Protein AF-A0A4S1GXU5-F1 (afdb_monomer_lite)

Radius of gyration: 18.65 Å; chains: 1; bounding box: 62×35×46 Å

Sequence (178 aa):
NPLGERDAVLYREVHGRDLQRGFAAEALLRDELPSTLDGRQLESRLIDLYRQVRNDFAEGGANTLFLAVGFLRWKKKAEDERSYRAPLLLVPVKIERRSATSHFTLRFHEDEPRFNATLLQFLERDFELKLPQFSGELPEDESGVDVPRLLGLMRQAVRDVPGMEVVDETALSTFSFA

pLDDT: mean 89.2, std 12.67, range [41.31, 98.0]

Secondary structure (DSSP, 8-state):
-THHHHHHHHHHHHHHHHHHHHHHHHHHTTT----SS-HHHHHHHHHHHHHHHHHHHHHHSS--EEEEEEEEEE-SSTT-S--EEEEEEEEEEEEE-SSTTSPPEEEE-SSPPEE-HHHHHHHHHHH----GGGSSPPPEETTEE-HHHHHHHHHHHHTTSTT-EEEEEEEEEE----

Structure (mmCIF, N/CA/C/O backbone):
data_AF-A0A4S1GXU5-F1
#
_entry.id   AF-A0A4S1GXU5-F1
#
loop_
_atom_site.group_PDB
_atom_site.id
_atom_site.type_symbol
_atom_site.label_atom_id
_atom_site.label_alt_id
_atom_site.label_comp_id
_atom_site.label_asym_id
_atom_site.label_entity_id
_atom_site.label_seq_id
_atom_site.pdbx_PDB_ins_code
_atom_site.Cartn_x
_atom_site.Cartn_y
_atom_site.Cartn_z
_atom_site.occupancy
_atom_site.B_iso_or_equiv
_atom_site.auth_seq_id
_atom_site.auth_comp_id
_atom_site.auth_asym_id
_atom_site.auth_atom_id
_atom_site.pdbx_PDB_model_num
ATOM 1 N N . ASN A 1 1 ? -41.490 6.608 -6.617 1.00 41.31 1 ASN A N 1
ATOM 2 C CA . ASN A 1 1 ? -41.011 5.228 -6.406 1.00 41.31 1 ASN A CA 1
ATOM 3 C C . ASN A 1 1 ? -39.478 5.240 -6.429 1.00 41.31 1 ASN A C 1
ATOM 5 O O . ASN A 1 1 ? -38.906 5.054 -7.492 1.00 41.31 1 ASN A O 1
ATOM 9 N N . PRO A 1 2 ? -38.809 5.560 -5.306 1.00 47.66 2 PRO A N 1
ATOM 10 C CA . PRO A 1 2 ? -37.354 5.778 -5.246 1.00 47.66 2 PRO A CA 1
ATOM 11 C C . PRO A 1 2 ? -36.511 4.483 -5.246 1.00 47.66 2 PRO A C 1
ATOM 13 O O . PRO A 1 2 ? -35.302 4.536 -5.040 1.00 47.66 2 PRO A O 1
ATOM 16 N N . LEU A 1 3 ? -37.132 3.316 -5.451 1.00 49.12 3 LEU A N 1
ATOM 17 C CA . LEU A 1 3 ? -36.464 2.011 -5.388 1.00 49.12 3 LEU A CA 1
ATOM 18 C C . LEU A 1 3 ? -35.809 1.602 -6.723 1.00 49.12 3 LEU A C 1
ATOM 20 O O . LEU A 1 3 ? -34.773 0.954 -6.703 1.00 49.12 3 LEU A O 1
ATOM 24 N N . GLY A 1 4 ? -36.328 2.052 -7.873 1.00 51.66 4 GLY A N 1
ATOM 25 C CA . GLY A 1 4 ? -35.818 1.637 -9.194 1.00 51.66 4 GLY A CA 1
ATOM 26 C C . GLY A 1 4 ? -34.488 2.271 -9.631 1.00 51.66 4 GLY A C 1
ATOM 27 O O . GLY A 1 4 ? -33.768 1.689 -10.437 1.00 51.66 4 GLY A O 1
ATOM 28 N N . GLU A 1 5 ? -34.127 3.444 -9.102 1.00 45.62 5 GLU A N 1
ATOM 29 C CA . GLU A 1 5 ? -32.852 4.103 -9.438 1.00 45.62 5 GLU A CA 1
ATOM 30 C C . GLU A 1 5 ? -31.668 3.515 -8.659 1.00 45.62 5 GLU A C 1
ATOM 32 O O . GLU A 1 5 ? -30.562 3.432 -9.195 1.00 45.62 5 GLU A O 1
ATOM 37 N N . ARG A 1 6 ? -31.900 3.047 -7.422 1.00 46.94 6 ARG A N 1
ATOM 38 C CA . ARG A 1 6 ? -30.867 2.392 -6.601 1.00 46.94 6 ARG A CA 1
ATOM 39 C C . ARG A 1 6 ? -30.405 1.076 -7.221 1.00 46.94 6 ARG A C 1
ATOM 41 O O . ARG A 1 6 ? -29.202 0.834 -7.264 1.00 46.94 6 ARG A O 1
ATOM 48 N N . ASP A 1 7 ? -31.326 0.295 -7.778 1.00 53.81 7 ASP A N 1
ATOM 49 C CA . ASP A 1 7 ? -31.004 -0.982 -8.420 1.00 53.81 7 ASP A CA 1
ATOM 50 C C . ASP A 1 7 ? -30.179 -0.792 -9.700 1.00 53.81 7 ASP A C 1
ATOM 52 O O . ASP A 1 7 ? -29.205 -1.505 -9.912 1.00 53.81 7 ASP A O 1
ATOM 56 N N . ALA A 1 8 ? -30.479 0.216 -10.527 1.00 54.03 8 ALA A N 1
ATOM 57 C CA . ALA A 1 8 ? -29.737 0.469 -11.767 1.00 54.03 8 ALA A CA 1
ATOM 58 C C . ALA A 1 8 ? -28.317 1.028 -11.542 1.00 54.03 8 ALA A C 1
ATOM 60 O O . ALA A 1 8 ? -27.434 0.824 -12.381 1.00 54.03 8 ALA A O 1
ATOM 61 N N . VAL A 1 9 ? -28.090 1.757 -10.443 1.00 56.66 9 VAL A N 1
ATOM 62 C CA . VAL A 1 9 ? -26.756 2.234 -10.033 1.00 56.66 9 VAL A CA 1
ATOM 63 C C . VAL A 1 9 ? -25.952 1.087 -9.430 1.00 56.66 9 VAL A C 1
ATOM 65 O O . VAL A 1 9 ? -24.824 0.859 -9.861 1.00 56.66 9 VAL A O 1
ATOM 68 N N . LEU A 1 10 ? -26.558 0.311 -8.526 1.00 55.25 10 LEU A N 1
ATOM 69 C CA . LEU A 1 10 ? -25.931 -0.862 -7.920 1.00 55.25 10 LEU A CA 1
ATOM 70 C C . LEU A 1 10 ? -25.553 -1.906 -8.983 1.00 55.25 10 LEU A C 1
ATOM 72 O O . LEU A 1 10 ? -24.442 -2.424 -8.971 1.00 55.25 10 LEU A O 1
ATOM 76 N N . TYR A 1 11 ? -26.429 -2.151 -9.962 1.00 53.22 11 TYR A N 1
ATOM 77 C CA . TYR A 1 11 ? -26.165 -3.055 -11.084 1.00 53.22 11 TYR A CA 1
ATOM 78 C C . TYR A 1 11 ? -24.985 -2.561 -11.938 1.00 53.22 11 TYR A C 1
ATOM 80 O O . TYR A 1 11 ? -24.082 -3.329 -12.257 1.00 53.22 11 TYR A O 1
ATOM 88 N N . ARG A 1 12 ? -24.922 -1.259 -12.258 1.00 55.41 12 ARG A N 1
ATOM 89 C CA . ARG A 1 12 ? -23.789 -0.676 -13.003 1.00 55.41 12 ARG A CA 1
ATOM 90 C C . ARG A 1 12 ? -22.478 -0.739 -12.231 1.00 55.41 12 ARG A C 1
ATOM 92 O O . ARG A 1 12 ? -21.444 -0.995 -12.838 1.00 55.41 12 ARG A O 1
ATOM 99 N N . GLU A 1 13 ? -22.514 -0.500 -10.924 1.00 57.94 13 GLU A N 1
ATOM 100 C CA . GLU A 1 13 ? -21.329 -0.581 -10.074 1.00 57.94 13 GLU A CA 1
ATOM 101 C C . GLU A 1 13 ? -20.817 -2.015 -9.944 1.00 57.94 13 GLU A C 1
ATOM 103 O O . GLU A 1 13 ? -19.614 -2.231 -10.053 1.00 57.94 13 GLU A O 1
ATOM 108 N N . VAL A 1 14 ? -21.707 -2.993 -9.755 1.00 58.97 14 VAL A N 1
ATOM 109 C CA . VAL A 1 14 ? -21.329 -4.409 -9.643 1.00 58.97 14 VAL A CA 1
ATOM 110 C C . VAL A 1 14 ? -20.770 -4.918 -10.975 1.00 58.97 14 VAL A C 1
ATOM 112 O O . VAL A 1 14 ? -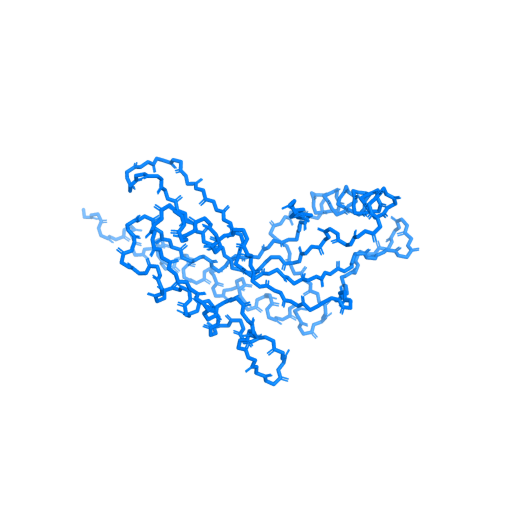19.637 -5.393 -11.015 1.00 58.97 14 VAL A O 1
ATOM 115 N N . HIS A 1 15 ? -21.479 -4.714 -12.090 1.00 62.53 15 HIS A N 1
ATOM 116 C CA . HIS A 1 15 ? -20.996 -5.152 -13.406 1.00 62.53 15 HIS A CA 1
ATOM 117 C C . HIS A 1 15 ? -19.762 -4.384 -13.892 1.00 62.53 15 HIS A C 1
ATOM 119 O O . HIS A 1 15 ? -18.899 -4.957 -14.553 1.00 62.53 15 HIS A O 1
ATOM 125 N N . GLY A 1 16 ? -19.648 -3.096 -13.561 1.00 66.06 16 GLY A N 1
ATOM 126 C CA . GLY A 1 16 ? -18.468 -2.291 -13.876 1.00 66.06 16 GLY A CA 1
ATOM 127 C C . GLY A 1 16 ? -17.223 -2.762 -13.124 1.00 66.06 16 GLY A C 1
ATOM 128 O O . GLY A 1 16 ? -16.151 -2.854 -13.724 1.00 66.06 16 GLY A O 1
ATOM 129 N N . ARG A 1 17 ? -17.364 -3.120 -11.838 1.00 66.06 17 ARG A N 1
ATOM 130 C CA . ARG A 1 17 ? -16.273 -3.713 -11.049 1.00 66.06 17 ARG A CA 1
ATOM 131 C C . ARG A 1 17 ? -15.850 -5.071 -11.598 1.00 66.06 17 ARG A C 1
ATOM 133 O O . ARG A 1 17 ? -14.651 -5.320 -11.691 1.00 66.06 17 ARG A O 1
ATOM 140 N N . ASP A 1 18 ? -16.795 -5.912 -12.011 1.00 74.12 18 ASP A N 1
ATOM 141 C CA . ASP A 1 18 ? -16.476 -7.218 -12.599 1.00 74.12 18 ASP A CA 1
ATOM 142 C C . ASP A 1 18 ? -15.711 -7.085 -13.924 1.00 74.12 18 ASP A C 1
ATOM 144 O O . ASP A 1 18 ? -14.729 -7.796 -14.141 1.00 74.12 18 ASP A O 1
ATOM 148 N N . LEU A 1 19 ? -16.080 -6.122 -14.777 1.00 79.00 19 LEU A N 1
ATOM 149 C CA . LEU A 1 19 ? -15.347 -5.833 -16.015 1.00 79.00 19 LEU A CA 1
ATOM 150 C C . LEU A 1 19 ? -13.923 -5.332 -15.746 1.00 79.00 19 LEU A C 1
ATOM 152 O O . LEU A 1 19 ? -12.975 -5.809 -16.369 1.00 79.00 19 LEU A O 1
ATOM 156 N N . GLN A 1 20 ? -13.752 -4.396 -14.808 1.00 82.38 20 GLN A N 1
ATOM 157 C CA . GLN A 1 20 ? -12.426 -3.899 -14.426 1.00 82.38 20 GLN A CA 1
ATOM 158 C C . GLN A 1 20 ? -11.555 -5.007 -13.833 1.00 82.38 20 GLN A C 1
ATOM 160 O O . GLN A 1 20 ? -10.366 -5.087 -14.140 1.00 82.38 20 GLN A O 1
ATOM 165 N N . ARG A 1 21 ? -12.149 -5.888 -13.022 1.00 84.56 21 ARG A N 1
ATOM 166 C CA . ARG A 1 21 ? -11.456 -7.034 -12.434 1.00 84.56 21 ARG A CA 1
ATOM 167 C C . ARG A 1 21 ? -11.028 -8.045 -13.494 1.00 84.56 21 ARG A C 1
ATOM 169 O O . ARG A 1 21 ? -9.893 -8.505 -13.442 1.00 84.56 21 ARG A O 1
ATOM 176 N N . GLY A 1 22 ? -11.897 -8.356 -14.457 1.00 87.81 22 GLY A N 1
ATOM 177 C CA . GLY A 1 22 ? -11.565 -9.223 -15.590 1.00 87.81 22 GLY A CA 1
ATOM 178 C C . GLY A 1 22 ? -10.425 -8.652 -16.432 1.00 87.81 22 GLY A C 1
ATOM 179 O O . GLY A 1 22 ? -9.426 -9.329 -16.654 1.00 87.81 22 GLY A O 1
ATOM 180 N N . PHE A 1 23 ? -10.517 -7.370 -16.800 1.00 88.81 23 PHE A N 1
ATOM 181 C CA . PHE A 1 23 ? -9.455 -6.674 -17.529 1.00 88.81 23 PHE A CA 1
ATOM 182 C C . PHE A 1 23 ? -8.120 -6.690 -16.770 1.00 88.81 23 PHE A C 1
ATOM 184 O O . PHE A 1 23 ? -7.072 -6.951 -17.360 1.00 88.81 23 PHE A O 1
ATOM 191 N N . ALA A 1 24 ? -8.148 -6.442 -15.458 1.00 90.12 24 ALA A N 1
ATOM 192 C CA . ALA A 1 24 ? -6.945 -6.480 -14.638 1.00 90.12 24 ALA A CA 1
ATOM 193 C C . ALA A 1 24 ? -6.346 -7.885 -14.530 1.00 90.12 24 ALA A C 1
ATOM 195 O O . ALA A 1 24 ? -5.130 -8.028 -14.620 1.00 90.12 24 ALA A O 1
ATOM 196 N N . ALA A 1 25 ? -7.178 -8.920 -14.400 1.00 90.81 25 ALA A N 1
ATOM 197 C CA . ALA A 1 25 ? -6.717 -10.304 -14.400 1.00 90.81 25 ALA A CA 1
ATOM 198 C C . ALA A 1 25 ? -6.038 -10.674 -15.730 1.00 90.81 25 ALA A C 1
ATOM 200 O O . ALA A 1 25 ? -4.964 -11.268 -15.726 1.00 90.81 25 ALA A O 1
ATOM 201 N N . GLU A 1 26 ? -6.607 -10.269 -16.867 1.00 93.81 26 GLU A N 1
ATOM 202 C CA . GLU A 1 26 ? -6.000 -10.497 -18.184 1.00 93.81 26 GLU A CA 1
ATOM 203 C C . GLU A 1 26 ? -4.689 -9.727 -18.383 1.00 93.81 26 GLU A C 1
ATOM 205 O O . GLU A 1 26 ? -3.768 -10.242 -19.015 1.00 93.81 26 GLU A O 1
ATOM 210 N N . ALA A 1 27 ? -4.596 -8.498 -17.871 1.00 93.38 27 ALA A N 1
ATOM 211 C CA . ALA A 1 27 ? -3.365 -7.711 -17.904 1.00 93.38 27 ALA A CA 1
ATOM 212 C C . ALA A 1 27 ? -2.252 -8.371 -17.076 1.00 93.38 27 ALA A C 1
ATOM 214 O O . ALA A 1 27 ? -1.125 -8.491 -17.553 1.00 93.38 27 ALA A O 1
ATOM 215 N N . LEU A 1 28 ? -2.582 -8.899 -15.892 1.00 91.94 28 LEU A N 1
ATOM 216 C CA . LEU A 1 28 ? -1.626 -9.616 -15.046 1.00 91.94 28 LEU A CA 1
ATOM 217 C C . LEU A 1 28 ? -1.052 -10.863 -15.731 1.00 91.94 28 LEU A C 1
ATOM 219 O O . LEU A 1 28 ? 0.132 -11.137 -15.580 1.00 91.94 28 LEU A O 1
ATOM 223 N N . LEU A 1 29 ? -1.840 -11.573 -16.549 1.00 93.75 29 LEU A N 1
ATOM 224 C CA . LEU A 1 29 ? -1.342 -12.700 -17.356 1.00 93.75 29 LEU A CA 1
ATOM 225 C C . LEU A 1 29 ? -0.298 -12.288 -18.412 1.00 93.75 29 LEU A C 1
ATOM 227 O O . LEU A 1 29 ? 0.375 -13.152 -18.972 1.00 93.75 29 LEU A O 1
ATOM 231 N N . ARG A 1 30 ? -0.176 -10.989 -18.706 1.00 94.88 30 ARG A N 1
ATOM 232 C CA . ARG A 1 30 ? 0.822 -10.404 -19.615 1.00 94.88 30 ARG A CA 1
ATOM 233 C C . ARG A 1 30 ? 1.906 -9.609 -18.878 1.00 94.88 30 ARG A C 1
ATOM 235 O O . ARG A 1 30 ? 2.606 -8.832 -19.520 1.00 94.88 30 ARG A O 1
ATOM 242 N N . ASP A 1 31 ? 2.023 -9.769 -17.558 1.00 93.62 31 ASP A N 1
ATOM 243 C CA . ASP A 1 31 ? 2.918 -8.989 -16.691 1.00 93.62 31 ASP A CA 1
ATOM 244 C C . ASP A 1 31 ? 2.652 -7.467 -16.728 1.00 93.62 31 ASP A C 1
ATOM 246 O O . ASP A 1 31 ? 3.550 -6.642 -16.536 1.00 93.62 31 ASP A O 1
ATOM 250 N N . GLU A 1 32 ? 1.398 -7.070 -16.965 1.00 94.38 32 GLU A N 1
ATOM 251 C CA . GLU A 1 32 ? 0.967 -5.673 -17.018 1.00 94.38 32 GLU A CA 1
ATOM 252 C C . GLU A 1 32 ? 0.141 -5.299 -15.781 1.00 94.38 32 GLU A C 1
ATOM 254 O O . GLU A 1 32 ? -0.771 -6.015 -15.365 1.00 94.38 32 GLU A O 1
ATOM 259 N N . LEU A 1 33 ? 0.416 -4.117 -15.221 1.00 92.50 33 LEU A N 1
ATOM 260 C CA . LEU A 1 33 ? -0.384 -3.528 -14.148 1.00 92.50 33 LEU A CA 1
ATOM 261 C C . LEU A 1 33 ? -1.245 -2.395 -14.714 1.00 92.50 33 LEU A C 1
ATOM 263 O O . LEU A 1 33 ? -0.704 -1.350 -15.093 1.00 92.50 33 LEU A O 1
ATOM 267 N N . PRO A 1 34 ? -2.576 -2.563 -14.786 1.00 92.12 34 PRO A N 1
ATOM 268 C CA . PRO A 1 34 ? -3.445 -1.515 -15.289 1.00 92.12 34 PRO A CA 1
ATOM 269 C C . PRO A 1 34 ? -3.541 -0.360 -14.290 1.00 92.12 34 PRO A C 1
ATOM 271 O O . PRO A 1 34 ? -3.482 -0.542 -13.074 1.00 92.12 34 PRO A O 1
ATOM 274 N N . SER A 1 35 ? -3.750 0.846 -14.812 1.00 91.62 35 SER A N 1
ATOM 275 C CA . SER A 1 35 ? -4.022 2.037 -14.012 1.00 91.62 35 SER A CA 1
ATOM 276 C C . SER A 1 35 ? -5.355 2.647 -14.416 1.00 91.62 35 SER A C 1
ATOM 278 O O . SER A 1 35 ? -5.755 2.584 -15.575 1.00 91.62 35 SER A O 1
ATOM 280 N N . THR A 1 36 ? -6.028 3.273 -13.455 1.00 90.25 36 THR A N 1
ATOM 281 C CA . THR A 1 36 ? -7.227 4.085 -13.702 1.00 90.25 36 THR A CA 1
ATOM 282 C C . THR A 1 36 ? -6.896 5.481 -14.235 1.00 90.25 36 THR A C 1
ATOM 284 O O . THR A 1 36 ? -7.800 6.207 -14.642 1.00 90.25 36 THR A O 1
ATOM 287 N N . LEU A 1 37 ? -5.617 5.870 -14.226 1.00 92.94 37 LEU A N 1
ATOM 288 C CA . LEU A 1 37 ? -5.138 7.130 -14.788 1.00 92.94 37 LEU A CA 1
ATOM 289 C C . LEU A 1 37 ? -5.025 7.039 -16.313 1.00 92.94 37 LEU A C 1
ATOM 291 O O . LEU A 1 37 ? -4.683 5.989 -16.857 1.00 92.94 37 LEU A O 1
ATOM 295 N N . ASP A 1 38 ? -5.228 8.161 -17.005 1.00 95.31 38 ASP A N 1
ATOM 296 C CA . ASP A 1 38 ? -4.877 8.236 -18.423 1.00 95.31 38 ASP A CA 1
ATOM 297 C C . ASP A 1 38 ? -3.354 8.167 -18.625 1.00 95.31 38 ASP A C 1
ATOM 299 O O . ASP A 1 38 ? -2.568 8.481 -17.728 1.00 95.31 38 ASP A O 1
ATOM 303 N N . GLY A 1 39 ? -2.926 7.777 -19.828 1.00 93.56 39 GLY A N 1
ATOM 304 C CA . GLY A 1 39 ? -1.515 7.509 -20.114 1.00 93.56 39 GLY A CA 1
ATOM 305 C C . GLY A 1 39 ? -0.575 8.692 -19.859 1.00 93.56 39 GLY A C 1
ATOM 306 O O . GLY A 1 39 ? 0.537 8.481 -19.379 1.00 93.56 39 GLY A O 1
ATOM 307 N N . ARG A 1 40 ? -1.010 9.938 -20.111 1.00 94.69 40 ARG A N 1
ATOM 308 C CA . ARG A 1 40 ? -0.164 11.125 -19.884 1.00 94.69 40 ARG A CA 1
ATOM 309 C C . ARG A 1 40 ? -0.016 11.411 -18.396 1.00 94.69 40 ARG A C 1
ATOM 311 O O . ARG A 1 40 ? 1.088 11.690 -17.930 1.00 94.69 40 ARG A O 1
ATOM 318 N N . GLN A 1 41 ? -1.118 11.336 -17.651 1.00 96.62 41 GLN A N 1
ATOM 319 C CA . GLN A 1 41 ? -1.091 11.500 -16.199 1.00 96.62 41 GLN A CA 1
ATOM 320 C C . GLN A 1 41 ? -0.272 10.400 -15.522 1.00 96.62 41 GLN A C 1
ATOM 322 O O . GLN A 1 41 ? 0.525 10.698 -14.631 1.00 96.62 41 GLN A O 1
ATOM 327 N N . LEU A 1 42 ? -0.443 9.149 -15.954 1.00 95.75 42 LEU A N 1
ATOM 328 C CA . LEU A 1 42 ? 0.304 8.010 -15.436 1.00 95.75 42 LEU A CA 1
ATOM 329 C C . LEU A 1 42 ? 1.806 8.191 -15.660 1.00 95.75 42 LEU A C 1
ATOM 331 O O . LEU A 1 42 ? 2.577 8.090 -14.708 1.00 95.75 42 LEU A O 1
ATOM 335 N N . GLU A 1 43 ? 2.222 8.504 -16.889 1.00 94.88 43 GLU A N 1
ATOM 336 C CA . GLU A 1 43 ? 3.637 8.689 -17.214 1.00 94.88 43 GLU A CA 1
ATOM 337 C C . GLU A 1 43 ? 4.269 9.816 -16.388 1.00 94.88 43 GLU A C 1
ATOM 339 O O . GLU A 1 43 ? 5.328 9.610 -15.792 1.00 94.88 43 GLU A O 1
ATOM 344 N N . SER A 1 44 ? 3.601 10.971 -16.277 1.00 96.06 44 SER A N 1
ATOM 345 C CA . SER A 1 44 ? 4.090 12.085 -15.454 1.00 96.06 44 SER A CA 1
ATOM 346 C C .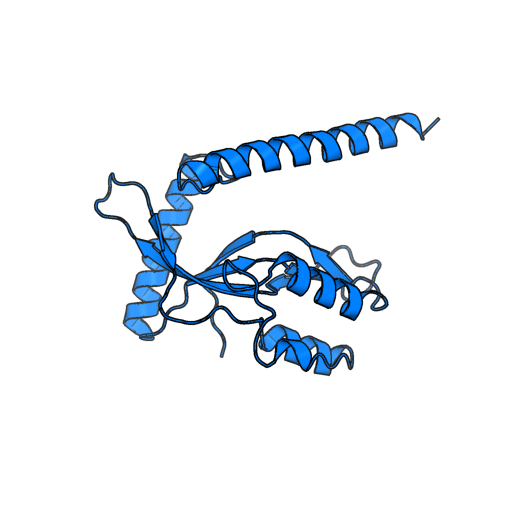 SER A 1 44 ? 4.282 11.667 -13.995 1.00 96.06 44 SER A C 1
ATOM 348 O O . SER A 1 44 ? 5.349 11.891 -13.428 1.00 96.06 44 SER A O 1
ATOM 350 N N . ARG A 1 45 ? 3.284 11.006 -13.391 1.00 97.12 45 ARG A N 1
ATOM 351 C CA . ARG A 1 45 ? 3.358 10.583 -11.983 1.00 97.12 45 ARG A CA 1
ATOM 352 C C . ARG A 1 45 ? 4.418 9.514 -11.743 1.00 97.12 45 ARG A C 1
ATOM 354 O O . ARG A 1 45 ? 5.075 9.550 -10.709 1.00 97.12 45 ARG A O 1
ATOM 361 N N . LEU A 1 46 ? 4.609 8.584 -12.679 1.00 96.81 46 LEU A N 1
ATOM 362 C CA . LEU A 1 46 ? 5.667 7.576 -12.576 1.00 96.81 46 LEU A CA 1
ATOM 363 C C . LEU A 1 46 ? 7.062 8.199 -12.699 1.00 96.81 46 LEU A C 1
ATOM 365 O O . LEU A 1 46 ? 7.969 7.775 -11.989 1.00 96.81 46 LEU A O 1
ATOM 369 N N . ILE A 1 47 ? 7.243 9.220 -13.547 1.00 96.38 47 ILE A N 1
ATOM 370 C CA . ILE A 1 47 ? 8.506 9.971 -13.636 1.00 96.38 47 ILE A CA 1
ATOM 371 C C . ILE A 1 47 ? 8.815 10.673 -12.312 1.00 96.38 47 ILE A C 1
ATOM 373 O O . ILE A 1 47 ? 9.946 10.577 -11.828 1.00 96.38 47 ILE A O 1
ATOM 377 N N . ASP A 1 48 ? 7.832 11.355 -11.729 1.00 96.94 48 ASP A N 1
ATOM 378 C CA . ASP A 1 48 ? 8.009 12.063 -10.461 1.00 96.94 48 ASP A CA 1
ATOM 379 C C . ASP A 1 48 ? 8.296 11.085 -9.319 1.00 96.94 48 ASP A C 1
ATOM 381 O O . ASP A 1 48 ? 9.263 11.267 -8.580 1.00 96.94 48 ASP A O 1
ATOM 385 N N . LEU A 1 49 ? 7.537 9.987 -9.240 1.00 97.25 49 LEU A N 1
ATOM 386 C CA . LEU A 1 49 ? 7.758 8.918 -8.269 1.00 97.25 49 LEU A CA 1
ATOM 387 C C . LEU A 1 49 ? 9.155 8.300 -8.412 1.00 97.25 49 LEU A C 1
ATOM 389 O O . LEU A 1 49 ? 9.863 8.137 -7.424 1.00 97.25 49 LEU A O 1
ATOM 393 N N . TYR A 1 50 ? 9.582 7.996 -9.638 1.00 96.19 50 TYR A N 1
ATOM 394 C CA . TYR A 1 50 ? 10.907 7.441 -9.911 1.00 96.19 50 TYR A CA 1
ATOM 395 C C . TYR A 1 50 ? 12.032 8.373 -9.446 1.00 96.19 50 TYR A C 1
ATOM 397 O O . TYR A 1 50 ? 13.020 7.917 -8.871 1.00 96.19 50 TYR A O 1
ATOM 405 N N . ARG A 1 51 ? 11.890 9.685 -9.676 1.00 95.19 51 ARG A N 1
ATOM 406 C CA . ARG A 1 51 ? 12.852 10.688 -9.197 1.00 95.19 51 ARG A CA 1
ATOM 407 C C . ARG A 1 51 ? 12.861 10.770 -7.673 1.00 95.19 51 ARG A C 1
ATOM 409 O O . ARG A 1 51 ? 13.941 10.747 -7.095 1.00 95.19 51 ARG A O 1
ATOM 416 N N . GLN A 1 52 ? 11.684 10.815 -7.047 1.00 95.81 52 GLN A N 1
ATOM 417 C CA . GLN A 1 52 ? 11.548 10.871 -5.593 1.00 95.81 52 GLN A CA 1
ATOM 418 C C . GLN A 1 52 ? 12.231 9.674 -4.929 1.00 95.81 52 GLN A C 1
ATOM 420 O O . GLN A 1 52 ? 13.106 9.865 -4.099 1.00 95.81 52 GLN A O 1
ATOM 425 N N . VAL A 1 53 ? 11.917 8.451 -5.363 1.00 95.56 53 VAL A N 1
ATOM 426 C CA . VAL A 1 53 ? 12.482 7.214 -4.794 1.00 95.56 53 VAL A CA 1
ATOM 427 C C . VAL A 1 53 ? 14.005 7.175 -4.922 1.00 95.56 53 VAL A C 1
ATOM 429 O O . VAL A 1 53 ? 14.699 6.728 -4.013 1.00 95.56 53 VAL A O 1
ATOM 432 N N . ARG A 1 54 ? 14.556 7.664 -6.040 1.00 93.56 54 ARG A N 1
ATOM 433 C CA . ARG A 1 54 ? 16.012 7.751 -6.213 1.00 93.56 54 ARG A CA 1
ATOM 434 C C . ARG A 1 54 ? 16.656 8.769 -5.279 1.00 93.56 54 ARG A C 1
ATOM 436 O O . ARG A 1 54 ? 17.760 8.508 -4.808 1.00 93.56 54 ARG A O 1
ATOM 443 N N . ASN A 1 55 ? 15.998 9.900 -5.043 1.00 94.12 55 ASN A N 1
ATOM 444 C CA . ASN A 1 55 ? 16.483 10.913 -4.111 1.00 94.12 55 ASN A CA 1
ATOM 445 C C . ASN A 1 55 ? 16.411 10.394 -2.672 1.00 94.12 55 ASN A C 1
ATOM 447 O O . ASN A 1 55 ? 17.423 10.421 -1.980 1.00 94.12 55 ASN A O 1
ATOM 451 N N . ASP A 1 56 ? 15.271 9.823 -2.273 1.00 93.00 56 ASP A N 1
ATOM 452 C CA . ASP A 1 56 ? 15.074 9.212 -0.955 1.00 93.00 56 ASP A CA 1
ATOM 453 C C . ASP A 1 56 ? 16.160 8.165 -0.665 1.00 93.00 56 ASP A C 1
ATOM 455 O O . ASP A 1 56 ? 16.760 8.155 0.410 1.00 93.00 56 ASP A O 1
ATOM 459 N N . PHE A 1 57 ? 16.467 7.310 -1.648 1.00 90.81 57 PHE A N 1
ATOM 460 C CA . PHE A 1 57 ? 17.517 6.303 -1.513 1.00 90.81 57 PHE A CA 1
ATOM 461 C C . PHE A 1 57 ? 18.921 6.918 -1.429 1.00 90.81 57 PHE A C 1
ATOM 463 O O . PHE A 1 57 ? 19.752 6.443 -0.661 1.00 90.81 57 PHE A O 1
ATOM 470 N N . ALA A 1 58 ? 19.204 7.974 -2.196 1.00 91.62 58 ALA A N 1
ATOM 471 C CA . ALA A 1 58 ? 20.497 8.655 -2.150 1.00 91.62 58 ALA A CA 1
ATOM 472 C C . ALA A 1 58 ? 20.739 9.380 -0.813 1.00 91.62 58 ALA A C 1
ATOM 474 O O . ALA A 1 58 ? 21.882 9.459 -0.367 1.00 91.62 58 ALA A O 1
ATOM 475 N N . GLU A 1 59 ? 19.682 9.899 -0.186 1.00 90.94 59 GLU A N 1
ATOM 476 C CA . GLU A 1 59 ? 19.754 10.633 1.081 1.00 90.94 59 GLU A CA 1
ATOM 477 C C . GLU A 1 59 ? 19.715 9.706 2.304 1.00 90.94 59 GLU A C 1
ATOM 479 O O . GLU A 1 59 ? 20.503 9.877 3.234 1.00 90.94 59 GLU A O 1
ATOM 484 N N . GLY A 1 60 ? 18.802 8.731 2.313 1.00 84.94 60 GLY A N 1
ATOM 485 C CA . GLY A 1 60 ? 18.517 7.883 3.474 1.00 84.94 60 GLY A CA 1
ATOM 486 C C . GLY A 1 60 ? 19.046 6.451 3.384 1.00 84.94 60 GLY A C 1
ATOM 487 O O . GLY A 1 60 ? 19.029 5.742 4.387 1.00 84.94 60 GLY A O 1
ATOM 488 N N . GLY A 1 61 ? 19.488 5.996 2.207 1.00 85.94 61 GLY A N 1
ATOM 489 C CA . GLY A 1 61 ? 20.001 4.636 1.987 1.00 85.94 61 GLY A CA 1
ATOM 490 C C . GLY A 1 61 ? 18.967 3.512 2.130 1.00 85.94 61 GLY A C 1
ATOM 491 O O . GLY A 1 61 ? 19.338 2.342 2.084 1.00 85.94 61 GLY A O 1
ATOM 492 N N . ALA A 1 62 ? 17.685 3.842 2.309 1.00 85.75 62 ALA A N 1
ATOM 493 C CA . ALA A 1 62 ? 16.607 2.893 2.566 1.00 85.75 62 ALA A CA 1
ATOM 494 C C . ALA A 1 62 ? 15.558 2.912 1.448 1.00 85.75 62 ALA A C 1
ATOM 496 O O . ALA A 1 62 ? 15.333 3.938 0.801 1.00 85.75 62 ALA A O 1
ATOM 497 N N . ASN A 1 63 ? 14.891 1.777 1.227 1.00 88.69 63 ASN A N 1
ATOM 498 C CA . ASN A 1 63 ? 13.779 1.707 0.288 1.00 88.69 63 ASN A CA 1
ATOM 499 C C . ASN A 1 63 ? 12.540 2.399 0.869 1.00 88.69 63 ASN A C 1
ATOM 501 O O . ASN A 1 63 ? 12.010 1.978 1.896 1.00 88.69 63 ASN A O 1
ATOM 505 N N . THR A 1 64 ? 12.047 3.421 0.176 1.00 94.31 64 THR A N 1
ATOM 506 C CA . THR A 1 64 ? 10.817 4.127 0.550 1.00 94.31 64 THR A CA 1
ATOM 507 C C . THR A 1 64 ? 9.624 3.727 -0.307 1.00 94.31 64 THR A C 1
ATOM 509 O O . THR A 1 64 ? 8.510 4.129 0.011 1.00 94.31 64 THR A O 1
ATOM 512 N N . LEU A 1 65 ? 9.807 2.947 -1.381 1.00 97.06 65 LEU A N 1
ATOM 513 C CA . LEU A 1 65 ? 8.733 2.603 -2.311 1.00 97.06 65 LEU A CA 1
ATOM 514 C C . LEU A 1 65 ? 8.028 1.299 -1.928 1.00 97.06 65 LEU A C 1
ATOM 516 O O . LEU A 1 65 ? 8.650 0.236 -1.831 1.00 97.06 65 LEU A O 1
ATOM 520 N N . PHE A 1 66 ? 6.702 1.373 -1.805 1.00 97.75 66 PHE A N 1
ATOM 521 C CA . PHE A 1 66 ? 5.862 0.217 -1.511 1.00 97.75 66 PHE A CA 1
ATOM 522 C C . PHE A 1 66 ? 4.629 0.183 -2.418 1.00 97.75 66 PHE A C 1
ATOM 524 O O . PHE A 1 66 ? 4.035 1.215 -2.749 1.00 97.75 66 PHE A O 1
ATOM 531 N N . LEU A 1 67 ? 4.214 -1.031 -2.773 1.00 97.25 67 LEU A N 1
ATOM 532 C CA . LEU A 1 67 ? 2.854 -1.324 -3.195 1.00 97.25 67 LEU A CA 1
ATOM 533 C C . LEU A 1 67 ? 2.015 -1.546 -1.930 1.00 97.25 67 LEU A C 1
ATOM 535 O O . LEU A 1 67 ? 2.150 -2.553 -1.236 1.00 97.25 67 LEU A O 1
ATOM 539 N N . ALA A 1 68 ? 1.165 -0.578 -1.615 1.00 97.56 68 ALA A N 1
ATOM 540 C CA . ALA A 1 68 ? 0.176 -0.696 -0.561 1.00 97.56 68 ALA A CA 1
ATOM 541 C C . ALA A 1 68 ? -1.017 -1.517 -1.055 1.00 97.56 68 ALA A C 1
ATOM 543 O O . ALA A 1 68 ? -1.565 -1.222 -2.121 1.00 97.56 68 ALA A O 1
ATOM 544 N N . VAL A 1 69 ? -1.435 -2.503 -0.264 1.00 96.88 69 VAL A N 1
ATOM 545 C CA . VAL A 1 69 ? -2.560 -3.391 -0.564 1.00 96.88 69 VAL A CA 1
ATOM 546 C C . VAL A 1 69 ? -3.548 -3.374 0.595 1.00 96.88 69 VAL A C 1
ATOM 548 O O . VAL A 1 69 ? -3.203 -3.677 1.738 1.00 96.88 69 VAL A O 1
ATOM 551 N N . GLY A 1 70 ? -4.791 -3.019 0.281 1.00 97.69 70 GLY A N 1
ATOM 552 C CA . GLY A 1 70 ? -5.856 -2.836 1.253 1.00 97.69 70 GLY A CA 1
ATOM 553 C C . GLY A 1 70 ? -5.665 -1.580 2.100 1.00 97.69 70 GLY A C 1
ATOM 554 O O . GLY A 1 70 ? -4.553 -1.198 2.468 1.00 97.69 70 GLY A O 1
ATOM 555 N N . PHE A 1 71 ? -6.772 -0.929 2.438 1.00 98.00 71 PHE A N 1
ATOM 556 C CA . PHE A 1 71 ? -6.763 0.272 3.267 1.00 98.00 71 PHE A CA 1
ATOM 557 C C . PHE A 1 71 ? -7.786 0.152 4.385 1.00 98.00 71 PHE A C 1
ATOM 559 O O . PHE A 1 71 ? -8.930 -0.226 4.141 1.00 98.00 71 PHE A O 1
ATOM 566 N N . LEU A 1 72 ? -7.401 0.536 5.602 1.00 97.81 72 LEU A N 1
ATOM 567 C CA . LEU A 1 72 ? -8.381 0.893 6.618 1.00 97.81 72 LEU A CA 1
ATOM 568 C C . LEU A 1 72 ? -8.835 2.319 6.338 1.00 97.81 72 LEU A C 1
ATOM 570 O O . LEU A 1 72 ? -8.012 3.236 6.359 1.00 97.81 72 LEU A O 1
ATOM 574 N N . ARG A 1 73 ? -10.129 2.513 6.106 1.00 96.88 73 ARG A N 1
ATOM 575 C CA . ARG A 1 73 ? -10.771 3.824 6.054 1.00 96.88 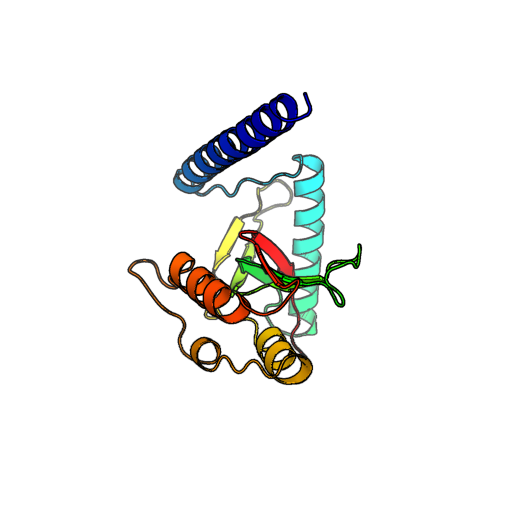73 ARG A CA 1
ATOM 576 C C . ARG A 1 73 ? -11.551 4.034 7.343 1.00 96.88 73 ARG A C 1
ATOM 578 O O . ARG A 1 73 ? -12.232 3.125 7.804 1.00 96.88 73 ARG A O 1
ATOM 585 N N . TRP A 1 74 ? -11.442 5.220 7.934 1.00 94.94 74 TRP A N 1
ATOM 586 C CA . TRP A 1 74 ? -12.210 5.561 9.127 1.00 94.94 74 TRP A CA 1
ATOM 587 C C . TRP A 1 74 ? -12.651 7.018 9.157 1.00 94.94 74 TRP A C 1
ATOM 589 O O . TRP A 1 74 ? -12.121 7.872 8.442 1.00 94.94 74 TRP A O 1
ATOM 599 N N . LYS A 1 75 ? -13.613 7.314 10.024 1.00 91.50 75 LYS A N 1
ATOM 600 C CA . LYS A 1 75 ? -14.042 8.674 10.359 1.00 91.50 75 LYS A CA 1
ATOM 601 C C . LYS A 1 75 ? -13.863 8.913 11.856 1.00 91.50 75 LYS A C 1
ATOM 603 O O . LYS A 1 75 ? -13.929 7.967 12.634 1.00 91.50 75 LYS A O 1
ATOM 608 N N . LYS A 1 76 ? -13.633 10.162 12.277 1.00 84.81 76 LYS A N 1
ATOM 609 C CA . LYS A 1 76 ? -13.529 10.490 13.715 1.00 84.81 76 LYS A CA 1
ATOM 610 C C . LYS A 1 76 ? -14.884 10.379 14.410 1.00 84.81 76 LYS A C 1
ATOM 612 O O . LYS A 1 76 ? -14.958 9.910 15.539 1.00 84.81 76 LYS A O 1
ATOM 617 N N . LYS A 1 77 ? -15.949 10.781 13.720 1.00 84.38 77 LYS A N 1
ATOM 618 C CA . LYS A 1 77 ? -17.342 10.469 14.045 1.00 84.38 77 LYS A CA 1
ATOM 619 C C . LYS A 1 77 ? -17.999 9.838 12.828 1.00 84.38 77 LYS A C 1
ATOM 621 O O . LYS A 1 77 ? -17.682 10.211 11.702 1.00 84.38 77 LYS A O 1
ATOM 626 N N . ALA A 1 78 ? -18.946 8.926 13.033 1.00 77.81 78 ALA A N 1
ATOM 627 C CA . ALA A 1 78 ? -19.625 8.235 11.931 1.00 77.81 78 ALA A CA 1
ATOM 628 C C . ALA A 1 78 ? -20.261 9.204 10.905 1.00 77.81 78 ALA A C 1
ATOM 630 O O . ALA A 1 78 ? -20.268 8.937 9.700 1.00 77.81 78 ALA A O 1
ATOM 631 N N . GLU A 1 79 ? -20.730 10.355 11.389 1.00 83.94 79 GLU A N 1
ATOM 632 C CA . GLU A 1 79 ? -21.394 11.408 10.615 1.00 83.94 79 GLU A CA 1
ATOM 633 C C . GLU A 1 79 ? -20.425 12.350 9.883 1.00 83.94 79 GLU A C 1
ATOM 635 O O . GLU A 1 79 ? -20.859 13.101 9.013 1.00 83.94 79 GLU A O 1
ATOM 640 N N . ASP A 1 80 ? -19.121 12.317 10.188 1.00 86.44 80 ASP A N 1
ATOM 641 C CA . ASP A 1 80 ? -18.166 13.247 9.581 1.00 86.44 80 ASP A CA 1
ATOM 642 C C . ASP A 1 80 ? -18.079 13.033 8.060 1.00 86.44 80 ASP A C 1
ATOM 644 O O . ASP A 1 80 ? -18.015 11.906 7.563 1.00 86.44 80 ASP A O 1
ATOM 648 N N . GLU A 1 81 ? -18.002 14.118 7.292 1.00 86.75 81 GLU A N 1
ATOM 649 C CA . GLU A 1 81 ? -17.745 14.036 5.847 1.00 86.75 81 GLU A CA 1
ATOM 650 C C . GLU A 1 81 ? -16.296 13.634 5.553 1.00 86.75 81 GLU A C 1
ATOM 652 O O . GLU A 1 81 ? -15.999 12.946 4.573 1.00 86.75 81 GLU A O 1
ATOM 657 N N . ARG A 1 82 ? -15.372 14.038 6.431 1.00 91.75 82 ARG A N 1
ATOM 658 C CA . ARG A 1 82 ? -13.951 13.747 6.280 1.00 91.75 82 ARG A CA 1
ATOM 659 C C . ARG A 1 82 ? -13.658 12.307 6.692 1.00 91.75 82 ARG A C 1
ATOM 661 O O . ARG A 1 82 ? -13.802 11.946 7.857 1.00 91.75 82 ARG A O 1
ATOM 668 N N . SER A 1 83 ? -13.154 11.524 5.744 1.00 91.88 83 SER A N 1
ATOM 669 C CA . SER A 1 83 ? -12.571 10.210 6.008 1.00 91.88 83 SER A CA 1
ATOM 670 C C . SER A 1 83 ? -11.044 10.269 6.007 1.00 91.88 83 SER A C 1
ATOM 672 O O . SER A 1 83 ? -10.415 11.078 5.319 1.00 91.88 83 SER A O 1
ATOM 674 N N . TYR A 1 84 ? -10.454 9.402 6.814 1.00 93.56 84 TYR A N 1
ATOM 675 C CA . TYR A 1 84 ? -9.030 9.128 6.891 1.00 93.56 84 TYR A CA 1
ATOM 676 C C . TYR A 1 84 ? -8.781 7.730 6.343 1.00 93.56 84 TYR A C 1
ATOM 678 O O . TYR A 1 84 ? -9.681 6.890 6.356 1.00 93.56 84 TYR A O 1
ATOM 686 N N . ARG A 1 85 ? -7.570 7.479 5.847 1.00 95.06 85 ARG A N 1
ATOM 687 C CA . ARG A 1 85 ? -7.182 6.151 5.381 1.00 95.06 85 ARG A CA 1
ATOM 688 C C . ARG A 1 85 ? -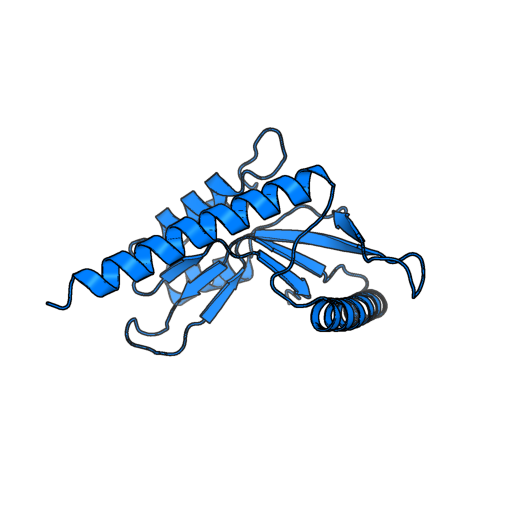5.723 5.855 5.674 1.00 95.06 85 ARG A C 1
ATOM 690 O O . ARG A 1 85 ? -4.898 6.766 5.643 1.00 95.06 85 ARG A O 1
ATOM 697 N N . ALA A 1 86 ? -5.422 4.584 5.897 1.00 96.44 86 ALA A N 1
ATOM 698 C CA . ALA A 1 86 ? -4.071 4.073 6.074 1.00 96.44 86 ALA A CA 1
ATOM 699 C C . ALA A 1 86 ? -3.940 2.717 5.367 1.00 96.44 86 ALA A C 1
ATOM 701 O O . ALA A 1 86 ? -4.891 1.932 5.403 1.00 96.44 86 ALA A O 1
ATOM 702 N N . PRO A 1 87 ? -2.798 2.437 4.717 1.00 97.44 87 PRO A N 1
ATOM 703 C CA . PRO A 1 87 ? -2.565 1.144 4.086 1.00 97.44 87 PRO A CA 1
ATOM 704 C C . PRO A 1 87 ? -2.461 0.041 5.143 1.00 97.44 87 PRO A C 1
ATOM 706 O O . PRO A 1 87 ? -1.982 0.298 6.252 1.00 97.44 87 PRO A O 1
ATOM 709 N N . LEU A 1 88 ? -2.903 -1.165 4.787 1.00 97.56 88 LEU A N 1
ATOM 710 C CA . LEU A 1 88 ? -2.844 -2.356 5.634 1.00 97.56 88 LEU A CA 1
ATOM 711 C C . LEU A 1 88 ? -1.546 -3.127 5.401 1.00 97.56 88 LEU A C 1
ATOM 713 O O . LEU A 1 88 ? -0.704 -3.196 6.292 1.00 97.56 88 LEU A O 1
ATOM 717 N N . LEU A 1 89 ? -1.378 -3.667 4.193 1.00 97.56 89 LEU A N 1
ATOM 718 C CA . LEU A 1 89 ? -0.195 -4.411 3.778 1.00 97.56 89 LEU A CA 1
ATOM 719 C C . LEU A 1 89 ? 0.715 -3.509 2.946 1.00 97.56 89 LEU A C 1
ATOM 721 O O . LEU A 1 89 ? 0.263 -2.820 2.031 1.00 97.56 89 LEU A O 1
ATOM 725 N N . LEU A 1 90 ? 2.003 -3.534 3.256 1.00 97.12 90 LEU A N 1
ATOM 726 C CA . LEU A 1 90 ? 3.043 -2.795 2.559 1.00 97.12 90 LEU A CA 1
ATOM 727 C C . LEU A 1 90 ? 3.986 -3.804 1.923 1.00 97.12 90 LEU A C 1
ATOM 729 O O . LEU A 1 90 ? 4.703 -4.514 2.626 1.00 97.12 90 LEU A O 1
ATOM 733 N N . VAL A 1 91 ? 3.969 -3.863 0.595 1.00 96.69 91 VAL A N 1
ATOM 734 C CA . VAL A 1 91 ? 4.821 -4.750 -0.194 1.00 96.69 91 VAL A CA 1
ATOM 735 C C . VAL A 1 91 ? 5.979 -3.929 -0.764 1.00 96.69 91 VAL A C 1
ATOM 737 O O . VAL A 1 91 ? 5.745 -3.079 -1.627 1.00 96.69 91 VAL A O 1
ATOM 740 N N . PRO A 1 92 ? 7.217 -4.123 -0.288 1.00 96.44 92 PRO A N 1
ATOM 741 C CA . PRO A 1 92 ? 8.386 -3.419 -0.801 1.00 96.44 92 PRO A CA 1
ATOM 742 C C . PRO A 1 92 ? 8.601 -3.685 -2.297 1.00 96.44 92 PRO A C 1
ATOM 744 O O . PRO A 1 92 ? 8.656 -4.837 -2.732 1.00 96.44 92 PRO A O 1
ATOM 747 N N . VAL A 1 93 ? 8.757 -2.629 -3.100 1.00 97.38 93 VAL A N 1
ATOM 748 C CA . VAL A 1 93 ? 9.007 -2.758 -4.546 1.00 97.38 93 VAL A CA 1
ATOM 749 C C . VAL A 1 93 ? 10.070 -1.777 -5.033 1.00 97.38 93 VAL A C 1
ATOM 751 O O . VAL A 1 93 ? 10.277 -0.716 -4.457 1.00 97.38 93 VAL A O 1
ATOM 754 N N . LYS A 1 94 ? 10.728 -2.119 -6.138 1.00 96.31 94 LYS A N 1
ATOM 755 C CA . LYS A 1 94 ? 11.650 -1.272 -6.898 1.00 96.31 94 LYS A CA 1
ATOM 756 C C . LYS A 1 94 ? 10.963 -0.820 -8.182 1.00 96.31 94 LYS A C 1
ATOM 758 O O . LYS A 1 94 ? 10.304 -1.619 -8.844 1.00 96.31 94 LYS A O 1
ATOM 763 N N . ILE A 1 95 ? 11.153 0.446 -8.547 1.00 96.50 95 ILE A N 1
ATOM 764 C CA . ILE A 1 95 ? 10.733 0.996 -9.839 1.00 96.50 95 ILE A CA 1
ATOM 765 C C . ILE A 1 95 ? 11.953 1.168 -10.746 1.00 96.50 95 ILE A C 1
ATOM 767 O O . ILE A 1 95 ? 12.932 1.822 -10.390 1.00 96.50 95 ILE A O 1
ATOM 771 N N . GLU A 1 96 ? 11.900 0.581 -11.937 1.00 95.25 96 GLU A N 1
ATOM 772 C CA . GLU A 1 96 ? 13.013 0.556 -12.884 1.00 95.25 96 GLU A CA 1
ATOM 773 C C . GLU A 1 96 ? 12.603 1.137 -14.238 1.00 95.25 96 GLU A C 1
ATOM 775 O O . GLU A 1 96 ? 11.457 1.019 -14.671 1.00 95.25 96 GLU A O 1
ATOM 780 N N . ARG A 1 97 ? 13.565 1.760 -14.928 1.00 94.50 97 ARG A N 1
ATOM 781 C CA . ARG A 1 97 ? 13.412 2.245 -16.303 1.00 94.50 97 ARG A CA 1
ATOM 782 C C . ARG A 1 97 ? 14.761 2.187 -17.018 1.00 94.50 97 ARG A C 1
ATOM 784 O O . ARG A 1 97 ? 15.736 2.746 -16.522 1.00 94.50 97 ARG A O 1
ATOM 791 N N . ARG A 1 98 ? 14.827 1.528 -18.181 1.00 90.75 98 ARG A N 1
ATOM 792 C CA . ARG A 1 98 ? 16.088 1.339 -18.935 1.00 90.75 98 ARG A CA 1
ATOM 793 C C . ARG A 1 98 ? 16.547 2.586 -19.697 1.00 90.75 98 ARG A C 1
ATOM 795 O O . ARG A 1 98 ? 17.741 2.824 -19.828 1.00 90.75 98 ARG A O 1
ATOM 802 N N . SER A 1 99 ? 15.608 3.372 -20.214 1.00 91.00 99 SER A N 1
ATOM 803 C CA . SER A 1 99 ? 15.862 4.620 -20.944 1.00 91.00 99 SER A CA 1
ATOM 804 C C . SER A 1 99 ? 14.693 5.588 -20.763 1.00 91.00 99 SER A C 1
ATOM 806 O O . SER A 1 99 ? 13.610 5.175 -20.358 1.00 91.00 99 SER A O 1
ATOM 808 N N . ALA A 1 100 ? 14.867 6.857 -21.140 1.00 86.38 100 ALA A N 1
ATOM 809 C CA . ALA A 1 100 ? 13.802 7.866 -21.095 1.00 86.38 100 ALA A CA 1
ATOM 810 C C . ALA A 1 100 ? 12.592 7.569 -22.006 1.00 86.38 100 ALA A C 1
ATOM 812 O O . ALA A 1 100 ? 11.576 8.238 -21.880 1.00 86.38 100 ALA A O 1
ATOM 813 N N . THR A 1 101 ? 12.695 6.590 -22.908 1.00 87.00 101 THR A N 1
ATOM 814 C CA . THR A 1 101 ? 11.612 6.136 -23.796 1.00 87.00 101 THR A CA 1
ATOM 815 C C . THR A 1 101 ? 11.068 4.757 -23.420 1.00 87.00 101 THR A C 1
ATOM 817 O O . THR A 1 101 ? 10.065 4.327 -23.976 1.00 87.00 101 THR A O 1
ATOM 820 N N . SER A 1 102 ? 11.713 4.052 -22.484 1.00 91.25 102 SER A N 1
ATOM 821 C CA . SER A 1 102 ? 11.261 2.733 -22.027 1.00 91.25 102 SER A CA 1
ATOM 822 C C . SER A 1 102 ? 10.039 2.855 -21.118 1.00 91.25 102 SER A C 1
ATOM 824 O O . SER A 1 102 ? 9.857 3.880 -20.458 1.00 91.25 102 SER A O 1
ATOM 826 N N . HIS A 1 103 ? 9.246 1.793 -21.011 1.00 91.94 103 HIS A N 1
ATOM 827 C CA . HIS A 1 103 ? 8.233 1.683 -19.963 1.00 91.94 103 HIS A CA 1
ATOM 828 C C . HIS A 1 103 ? 8.881 1.518 -18.580 1.00 91.94 103 HIS A C 1
ATOM 830 O O . HIS A 1 103 ? 10.043 1.109 -18.470 1.00 91.94 103 HIS A O 1
ATOM 836 N N . PHE A 1 104 ? 8.129 1.861 -17.535 1.00 96.38 104 PHE A N 1
ATOM 837 C CA . PHE A 1 104 ? 8.503 1.552 -16.159 1.00 96.38 104 PHE A CA 1
ATOM 838 C C . PHE A 1 104 ? 8.158 0.101 -15.839 1.00 96.38 104 PHE A C 1
ATOM 840 O O . PHE A 1 104 ? 7.107 -0.389 -16.244 1.00 96.38 104 PHE A O 1
ATOM 847 N N . THR A 1 105 ? 9.024 -0.560 -15.081 1.00 96.25 105 THR A N 1
ATOM 848 C CA . THR A 1 105 ? 8.790 -1.910 -14.563 1.00 96.25 105 THR A CA 1
ATOM 849 C C . THR A 1 105 ? 8.874 -1.897 -13.046 1.00 96.25 105 THR A C 1
ATOM 851 O O . THR A 1 105 ? 9.740 -1.224 -12.484 1.00 96.25 105 THR A O 1
ATOM 854 N N . LEU A 1 106 ? 7.993 -2.651 -12.390 1.00 96.19 106 LEU A N 1
ATOM 855 C CA . LEU A 1 106 ? 8.077 -2.906 -10.956 1.00 96.19 106 LEU A CA 1
ATOM 856 C C . LEU A 1 106 ? 8.735 -4.259 -10.706 1.00 96.19 106 LEU A C 1
ATOM 858 O O . LEU A 1 106 ? 8.506 -5.216 -11.442 1.00 96.19 106 LEU A O 1
ATOM 862 N N . ARG A 1 107 ? 9.543 -4.334 -9.655 1.00 95.38 107 ARG A N 1
ATOM 863 C CA . ARG A 1 107 ? 10.093 -5.584 -9.121 1.00 95.38 107 ARG A CA 1
ATOM 864 C C . ARG A 1 107 ? 9.889 -5.620 -7.621 1.00 95.38 107 ARG A C 1
ATOM 866 O O . ARG A 1 107 ? 9.875 -4.566 -6.997 1.00 95.38 107 ARG A O 1
ATOM 873 N N . PHE A 1 108 ? 9.799 -6.802 -7.030 1.00 94.19 108 PHE A N 1
ATOM 874 C CA . PHE A 1 108 ? 9.873 -6.905 -5.575 1.00 94.19 108 PHE A CA 1
ATOM 875 C C . PHE A 1 108 ? 11.234 -6.415 -5.065 1.00 94.19 108 PHE A C 1
ATOM 877 O O . PHE A 1 108 ? 12.268 -6.599 -5.718 1.00 94.19 108 PHE A O 1
ATOM 884 N N . HIS A 1 109 ? 11.219 -5.739 -3.918 1.00 95.25 109 HIS A N 1
ATOM 885 C CA . HIS A 1 109 ? 12.436 -5.523 -3.143 1.00 95.25 109 HIS A CA 1
ATOM 886 C C . HIS A 1 109 ? 12.856 -6.844 -2.479 1.00 95.25 109 HIS A C 1
ATOM 888 O O . HIS A 1 109 ? 12.082 -7.794 -2.437 1.00 95.25 109 HIS A O 1
ATOM 894 N N . GLU A 1 110 ? 14.071 -6.896 -1.939 1.00 93.12 110 GLU A N 1
ATOM 895 C CA . GLU A 1 110 ? 14.522 -8.028 -1.111 1.00 93.12 110 GLU A CA 1
ATOM 896 C C . GLU A 1 110 ? 13.907 -8.022 0.298 1.00 93.12 110 GLU A C 1
ATOM 898 O O . GLU A 1 110 ? 14.009 -9.005 1.022 1.00 93.12 110 GLU A O 1
ATOM 903 N N . ASP A 1 111 ? 13.255 -6.918 0.668 1.00 93.25 111 ASP A N 1
ATOM 904 C CA . ASP A 1 111 ? 12.587 -6.764 1.954 1.00 93.25 111 ASP A CA 1
ATOM 905 C C . ASP A 1 111 ? 11.245 -7.491 1.928 1.00 93.25 111 ASP A C 1
ATOM 907 O O . ASP A 1 111 ? 10.493 -7.409 0.953 1.00 93.25 111 ASP A O 1
ATOM 911 N N . GLU A 1 112 ? 10.903 -8.121 3.046 1.00 92.69 112 GLU A N 1
ATOM 912 C CA . GLU A 1 112 ? 9.645 -8.845 3.181 1.00 92.69 112 GLU A CA 1
ATOM 913 C C . GLU A 1 112 ? 8.429 -7.900 3.271 1.00 92.69 112 GLU A C 1
ATOM 915 O O . GLU A 1 112 ? 8.506 -6.821 3.891 1.00 92.69 112 GLU A O 1
ATOM 920 N N . PRO A 1 113 ? 7.280 -8.301 2.683 1.00 95.06 113 PRO A N 1
ATOM 921 C CA . PRO A 1 113 ? 5.998 -7.656 2.926 1.00 95.06 113 PRO A CA 1
ATOM 922 C C . PRO A 1 113 ? 5.675 -7.585 4.415 1.00 95.06 113 PRO A C 1
ATOM 924 O O . PRO A 1 113 ? 5.881 -8.538 5.160 1.00 95.06 113 PRO A O 1
ATOM 927 N N . ARG A 1 114 ? 5.117 -6.456 4.851 1.00 94.50 114 ARG A N 1
ATOM 928 C CA . ARG A 1 114 ? 4.798 -6.230 6.264 1.00 94.50 114 ARG A CA 1
ATOM 929 C C . ARG A 1 114 ? 3.467 -5.530 6.443 1.00 94.50 114 ARG A C 1
ATOM 931 O O . ARG A 1 114 ? 3.050 -4.733 5.602 1.00 94.50 114 ARG A O 1
ATOM 938 N N . PHE A 1 115 ? 2.818 -5.787 7.571 1.00 96.56 115 PHE A N 1
ATOM 939 C CA . PHE A 1 115 ? 1.674 -4.985 7.979 1.00 96.56 115 PHE A CA 1
ATOM 940 C C . PHE A 1 115 ? 2.136 -3.592 8.431 1.00 96.56 115 PHE A C 1
ATOM 942 O O . PHE A 1 115 ? 3.247 -3.411 8.935 1.00 96.56 115 PHE A O 1
ATOM 949 N N . ASN A 1 116 ? 1.281 -2.589 8.270 1.00 96.25 116 ASN A N 1
ATOM 950 C CA . ASN A 1 116 ? 1.555 -1.232 8.722 1.00 96.25 116 ASN A CA 1
ATOM 951 C C . ASN A 1 116 ? 1.555 -1.144 10.261 1.00 96.25 116 ASN A C 1
ATOM 953 O O . ASN A 1 116 ? 0.514 -0.966 10.894 1.00 96.25 116 ASN A O 1
ATOM 957 N N . ALA A 1 117 ? 2.737 -1.236 10.872 1.00 94.31 117 ALA A N 1
ATOM 958 C CA . ALA A 1 117 ? 2.895 -1.199 12.326 1.00 94.31 117 ALA A CA 1
ATOM 959 C C . ALA A 1 117 ? 2.399 0.115 12.959 1.00 94.31 117 ALA A C 1
ATOM 961 O O . ALA A 1 117 ? 1.820 0.095 14.044 1.00 94.31 117 ALA A O 1
ATOM 962 N N . THR A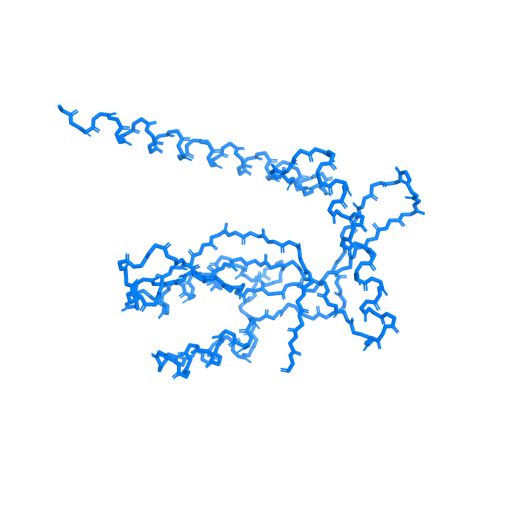 1 118 ? 2.552 1.255 12.275 1.00 94.38 118 THR A N 1
ATOM 963 C CA . THR A 1 118 ? 2.030 2.547 12.752 1.00 94.38 118 THR A CA 1
ATOM 964 C C . THR A 1 118 ? 0.505 2.527 12.847 1.00 94.38 118 THR A C 1
ATOM 966 O O . THR A 1 118 ? -0.066 3.098 13.777 1.00 94.38 118 THR A O 1
ATOM 969 N N . LEU A 1 119 ? -0.168 1.833 11.924 1.00 95.56 119 LEU A N 1
ATOM 970 C CA . LEU A 1 119 ? -1.611 1.630 12.007 1.00 95.56 119 LEU A CA 1
ATOM 971 C C . LEU A 1 119 ? -1.991 0.753 13.208 1.00 95.56 119 LEU A C 1
ATOM 973 O O . LEU A 1 119 ? -2.948 1.081 13.904 1.00 95.56 119 LEU A O 1
ATOM 977 N N . LEU A 1 120 ? -1.238 -0.313 13.493 1.00 95.75 120 LEU A N 1
ATOM 978 C CA . LEU A 1 120 ? -1.480 -1.155 14.674 1.00 95.75 120 LEU A CA 1
ATOM 979 C C . LEU A 1 120 ? -1.354 -0.355 15.975 1.00 95.75 120 LEU A C 1
ATOM 981 O O . LEU A 1 120 ? -2.234 -0.430 16.827 1.00 95.75 120 LEU A O 1
ATOM 985 N N . GLN A 1 121 ? -0.310 0.470 16.094 1.00 95.75 121 GLN A N 1
ATOM 986 C CA . GLN A 1 121 ? -0.117 1.347 17.253 1.00 95.75 121 GLN A CA 1
ATOM 987 C C . GLN A 1 121 ? -1.254 2.364 17.403 1.00 95.75 121 GLN A C 1
ATOM 989 O O . GLN A 1 121 ? -1.719 2.614 18.513 1.00 95.75 121 GLN A O 1
ATOM 994 N N . PHE A 1 122 ? -1.718 2.947 16.294 1.00 94.81 122 PHE A N 1
ATOM 995 C CA . PHE A 1 122 ? -2.866 3.852 16.292 1.00 94.81 122 PHE A CA 1
ATOM 996 C C . PHE A 1 122 ? -4.144 3.154 16.773 1.00 94.81 122 PHE A C 1
ATOM 998 O O . PHE A 1 122 ? -4.858 3.706 17.605 1.00 94.81 122 PHE A O 1
ATOM 1005 N N . LEU A 1 123 ? -4.418 1.940 16.291 1.00 95.25 123 LEU A N 1
ATOM 1006 C CA . LEU A 1 123 ? -5.593 1.165 16.693 1.00 95.25 123 LEU A CA 1
ATOM 1007 C C . LEU A 1 123 ? -5.548 0.762 18.169 1.00 95.25 123 LEU A C 1
ATOM 1009 O O . LEU A 1 123 ? -6.554 0.887 18.864 1.00 95.25 123 LEU A O 1
ATOM 1013 N N . GLU A 1 124 ? -4.387 0.343 18.672 1.00 96.00 124 GLU A N 1
ATOM 1014 C CA . GLU A 1 124 ? -4.230 0.029 20.092 1.00 96.00 124 GLU A CA 1
ATOM 1015 C C . GLU A 1 124 ? -4.402 1.279 20.966 1.00 96.00 124 GLU A C 1
ATOM 1017 O O . GLU A 1 124 ? -5.095 1.224 21.978 1.00 96.00 124 GLU A O 1
ATOM 1022 N N . ARG A 1 125 ? -3.804 2.413 20.584 1.00 96.00 125 ARG A N 1
ATOM 1023 C CA . ARG A 1 125 ? -3.817 3.637 21.399 1.00 96.00 125 ARG A CA 1
ATOM 1024 C C . ARG A 1 125 ? -5.162 4.362 21.382 1.00 96.00 125 ARG A C 1
ATOM 1026 O O . ARG A 1 125 ? -5.603 4.825 22.429 1.00 96.00 125 ARG A O 1
ATOM 1033 N N . ASP A 1 126 ? -5.776 4.508 20.212 1.00 93.25 126 ASP A N 1
ATOM 1034 C CA . ASP A 1 126 ? -6.957 5.364 20.037 1.00 93.25 126 ASP A CA 1
ATOM 1035 C C . ASP A 1 126 ? -8.274 4.570 20.146 1.00 93.25 126 ASP A C 1
ATOM 1037 O O . ASP A 1 126 ? -9.320 5.168 20.395 1.00 93.25 126 ASP A O 1
ATOM 1041 N N . PHE A 1 127 ? -8.235 3.241 19.975 1.00 91.75 127 PHE A N 1
ATOM 1042 C CA . PHE A 1 127 ? -9.423 2.372 19.973 1.00 91.75 127 PHE A CA 1
ATOM 1043 C C . PHE A 1 127 ? -9.310 1.160 20.906 1.00 91.75 127 PHE A C 1
ATOM 1045 O O . PHE A 1 127 ? -10.204 0.318 20.900 1.00 91.75 127 PHE A O 1
ATOM 1052 N N . GLU A 1 128 ? -8.223 1.043 21.679 1.00 94.06 128 GLU A N 1
ATOM 1053 C CA . GLU A 1 128 ? -7.945 -0.104 22.564 1.00 94.06 128 GLU A CA 1
ATOM 1054 C C . GLU A 1 128 ? -7.955 -1.462 21.828 1.00 94.06 128 GLU A C 1
ATOM 1056 O O . GLU A 1 128 ? -8.098 -2.528 22.432 1.00 94.06 128 GLU A O 1
ATOM 1061 N N . LEU A 1 129 ? -7.765 -1.440 20.503 1.00 94.38 129 LEU A N 1
ATOM 1062 C CA . LEU A 1 129 ? -7.862 -2.611 19.644 1.00 94.38 129 LEU A CA 1
ATOM 1063 C C . LEU A 1 129 ? -6.480 -3.235 19.436 1.00 94.38 129 LEU A C 1
ATOM 1065 O O . LEU A 1 129 ? -5.717 -2.842 18.553 1.00 94.38 129 LEU A O 1
ATOM 1069 N N . LYS A 1 130 ? -6.166 -4.242 20.252 1.00 94.88 130 LYS A N 1
ATOM 1070 C CA . LYS A 1 130 ? -4.914 -5.001 20.145 1.00 94.88 130 LYS A CA 1
ATOM 1071 C C . LYS A 1 130 ? -5.032 -6.089 19.089 1.00 94.88 130 LYS A C 1
ATOM 1073 O O . LYS A 1 130 ? -5.871 -6.978 19.209 1.00 94.88 130 LYS A O 1
ATOM 1078 N N . LEU A 1 131 ? -4.150 -6.048 18.094 1.00 94.50 131 LEU A N 1
ATOM 1079 C CA . LEU A 1 131 ? -4.144 -6.996 16.978 1.00 94.50 131 LEU A CA 1
ATOM 1080 C C . LEU A 1 131 ? -2.781 -7.695 16.838 1.00 94.50 131 LEU A C 1
ATOM 1082 O O . LEU A 1 131 ? -2.099 -7.524 15.825 1.00 94.50 131 LEU A O 1
ATOM 1086 N N . PRO A 1 132 ? -2.358 -8.478 17.850 1.00 92.62 132 PRO A N 1
ATOM 1087 C CA . PRO A 1 132 ? -1.036 -9.106 17.868 1.00 92.62 132 PRO A CA 1
ATOM 1088 C C . PRO A 1 132 ? -0.799 -10.056 16.687 1.00 92.62 132 PRO A C 1
ATOM 1090 O O . PRO A 1 132 ? 0.346 -10.263 16.298 1.00 92.62 132 PRO A O 1
ATOM 1093 N N . GLN A 1 133 ? -1.862 -10.588 16.074 1.00 90.88 133 GLN A N 1
ATOM 1094 C CA . GLN A 1 133 ? -1.780 -11.444 14.890 1.00 90.88 133 GLN A CA 1
ATOM 1095 C C . GLN A 1 133 ? -1.200 -10.749 13.646 1.00 90.88 133 GLN A C 1
ATOM 1097 O O . GLN A 1 133 ? -0.860 -11.438 12.693 1.00 90.88 133 GLN A O 1
ATOM 1102 N N . PHE A 1 134 ? -1.101 -9.414 13.629 1.00 93.56 134 PHE A N 1
ATOM 1103 C CA . PHE A 1 134 ? -0.490 -8.655 12.528 1.00 93.56 134 PHE A CA 1
ATOM 1104 C C . PHE A 1 134 ? 0.911 -8.120 12.861 1.00 93.56 134 PHE A C 1
ATOM 1106 O O . PHE A 1 134 ? 1.532 -7.483 12.013 1.00 93.56 134 PHE A O 1
ATOM 1113 N N . SER A 1 135 ? 1.406 -8.351 14.081 1.00 86.88 135 SER A N 1
ATOM 1114 C CA . SER A 1 135 ? 2.733 -7.896 14.522 1.00 86.88 135 SER A CA 1
ATOM 1115 C C . SER A 1 135 ? 3.849 -8.911 14.249 1.00 86.88 135 SER A C 1
ATOM 1117 O O . SER A 1 135 ? 5.016 -8.587 14.454 1.00 86.88 135 SER A O 1
ATOM 1119 N N . GLY A 1 136 ? 3.498 -10.138 13.856 1.00 85.38 136 GLY A N 1
ATOM 1120 C CA . GLY A 1 136 ? 4.430 -11.228 13.560 1.00 85.38 136 GLY A CA 1
ATOM 1121 C C . GLY A 1 136 ? 4.362 -11.668 12.100 1.00 85.38 136 GLY A C 1
ATOM 1122 O O . GLY A 1 136 ? 4.097 -10.858 11.213 1.00 85.38 136 GLY A O 1
ATOM 1123 N N . GLU A 1 137 ? 4.586 -12.961 11.868 1.00 89.50 137 GLU A N 1
ATOM 1124 C CA . GLU A 1 137 ? 4.475 -13.574 10.542 1.00 89.50 137 GLU A CA 1
ATOM 1125 C C . GLU A 1 137 ? 3.069 -13.380 9.961 1.00 89.50 137 GLU A C 1
ATOM 1127 O O . GLU A 1 137 ? 2.052 -13.584 10.634 1.00 89.50 137 GLU A O 1
ATOM 1132 N N . LEU A 1 138 ? 3.021 -12.955 8.700 1.00 93.56 138 LEU A N 1
ATOM 1133 C CA . LEU A 1 138 ? 1.771 -12.780 7.974 1.00 93.56 138 LEU A CA 1
ATOM 1134 C C . LEU A 1 138 ? 1.240 -14.148 7.525 1.00 93.56 138 LEU A C 1
ATOM 1136 O O . LEU A 1 138 ? 2.023 -15.071 7.323 1.00 93.56 138 LEU A O 1
ATOM 1140 N N . PRO A 1 139 ? -0.085 -14.314 7.362 1.00 93.88 139 PRO A N 1
ATOM 1141 C CA . PRO A 1 139 ? -0.615 -15.541 6.781 1.00 93.88 139 PRO A CA 1
ATOM 1142 C C . PRO A 1 139 ? -0.066 -15.731 5.363 1.00 93.88 139 PRO A C 1
ATOM 1144 O O . PRO A 1 139 ? -0.064 -14.781 4.580 1.00 93.88 139 PRO A O 1
ATOM 1147 N N . GLU A 1 140 ? 0.342 -16.955 5.037 1.00 94.38 140 GLU A N 1
ATOM 1148 C CA . GLU A 1 140 ? 0.892 -17.323 3.729 1.00 94.38 140 GLU A CA 1
ATOM 1149 C C . GLU A 1 140 ? 0.051 -18.393 3.013 1.00 94.38 140 GLU A C 1
ATOM 1151 O O . GLU A 1 140 ? -0.644 -19.193 3.651 1.00 94.38 140 GLU A O 1
ATOM 1156 N N . ASP A 1 141 ? 0.139 -18.400 1.684 1.00 93.50 141 ASP A N 1
ATOM 1157 C CA . ASP A 1 141 ? -0.355 -19.409 0.750 1.00 93.50 141 ASP A CA 1
ATOM 1158 C C . ASP A 1 141 ? 0.763 -19.844 -0.228 1.00 93.50 141 ASP A C 1
ATOM 1160 O O . ASP A 1 141 ? 1.940 -19.538 -0.040 1.00 93.50 141 ASP A O 1
ATOM 1164 N N . GLU A 1 142 ? 0.419 -20.586 -1.285 1.00 92.00 142 GLU A N 1
ATOM 1165 C CA . GLU A 1 142 ? 1.389 -21.084 -2.277 1.00 92.00 142 GLU A CA 1
ATOM 1166 C C . GLU A 1 142 ? 2.130 -19.968 -3.047 1.00 92.00 142 GLU A C 1
ATOM 1168 O O . GLU A 1 142 ? 3.136 -20.240 -3.702 1.00 92.00 142 GLU A O 1
ATOM 1173 N N . SER A 1 143 ? 1.641 -18.724 -2.991 1.00 87.31 143 SER A N 1
ATOM 1174 C CA . SER A 1 143 ? 2.167 -17.553 -3.704 1.00 87.31 143 SER A CA 1
ATOM 1175 C C . SER A 1 143 ? 2.821 -16.510 -2.784 1.00 87.31 143 SER A C 1
ATOM 1177 O O . SER A 1 143 ? 3.181 -15.429 -3.257 1.00 87.31 143 SER A O 1
ATOM 1179 N N . GLY A 1 144 ? 3.004 -16.809 -1.494 1.00 91.31 144 GLY A N 1
ATOM 1180 C CA . GLY A 1 144 ? 3.539 -15.879 -0.495 1.00 91.31 144 GLY A CA 1
ATOM 1181 C C . GLY A 1 144 ? 2.442 -15.405 0.453 1.00 91.31 144 GLY A C 1
ATOM 1182 O O . GLY A 1 144 ? 1.702 -16.223 0.973 1.00 91.31 144 GLY A O 1
ATOM 1183 N N . VAL A 1 145 ? 2.322 -14.100 0.712 1.00 94.25 145 VAL A N 1
ATOM 1184 C CA . VAL A 1 145 ? 1.312 -13.579 1.655 1.00 94.25 145 VAL A CA 1
ATOM 1185 C C . VAL A 1 145 ? -0.114 -13.810 1.135 1.00 94.25 145 VAL A C 1
ATOM 1187 O O . VAL A 1 145 ? -0.485 -13.292 0.081 1.00 94.25 145 VAL A O 1
ATOM 1190 N N . ASP A 1 146 ? -0.951 -14.476 1.934 1.00 96.50 146 ASP A N 1
ATOM 1191 C CA . ASP A 1 146 ? -2.382 -14.684 1.685 1.00 96.50 146 ASP A CA 1
ATOM 1192 C C . ASP A 1 146 ? -3.146 -13.370 1.932 1.00 96.50 146 ASP A C 1
ATOM 1194 O O . ASP A 1 146 ? -3.674 -13.082 3.018 1.00 96.50 146 ASP A O 1
ATOM 1198 N N . VAL A 1 147 ? -3.162 -12.521 0.900 1.00 95.69 147 VAL A N 1
ATOM 1199 C CA . VAL A 1 147 ? -3.807 -11.202 0.923 1.00 95.69 147 VAL A CA 1
ATOM 1200 C C . VAL A 1 147 ? -5.306 -11.300 1.249 1.00 95.69 147 VAL A C 1
ATOM 1202 O O . VAL A 1 147 ? -5.753 -10.563 2.136 1.00 95.69 147 VAL A O 1
ATOM 1205 N N . PRO A 1 148 ? -6.116 -12.169 0.604 1.00 95.81 148 PRO A N 1
ATOM 1206 C CA . PRO A 1 148 ? -7.537 -12.287 0.932 1.00 95.81 148 PRO A CA 1
ATOM 1207 C C . PRO A 1 148 ? -7.787 -12.611 2.408 1.00 95.81 148 PRO A C 1
ATOM 1209 O O . PRO A 1 148 ? -8.649 -11.981 3.036 1.00 95.81 148 PRO A O 1
ATOM 1212 N N . ARG A 1 149 ? -7.022 -13.544 2.989 1.00 96.69 149 ARG A N 1
ATOM 1213 C CA . ARG A 1 149 ? -7.142 -13.897 4.407 1.00 96.69 149 ARG A CA 1
ATOM 1214 C C . ARG A 1 149 ? -6.717 -12.756 5.314 1.00 96.69 149 ARG A C 1
ATOM 1216 O O . ARG A 1 149 ? -7.436 -12.463 6.269 1.00 96.69 149 ARG A O 1
ATOM 1223 N N . LEU A 1 150 ? -5.610 -12.077 5.013 1.00 97.00 150 LEU A N 1
ATOM 1224 C CA . LEU A 1 150 ? -5.132 -10.924 5.782 1.00 97.00 150 LEU A CA 1
ATOM 1225 C C . LEU A 1 150 ? -6.191 -9.812 5.846 1.00 97.00 150 LEU A C 1
ATOM 1227 O O . LEU A 1 150 ? -6.527 -9.330 6.932 1.00 97.00 150 LEU A O 1
ATOM 1231 N N . LEU A 1 151 ? -6.783 -9.448 4.704 1.00 97.38 151 LEU A N 1
ATOM 1232 C CA . LEU A 1 151 ? -7.843 -8.436 4.646 1.00 97.38 151 LEU A CA 1
ATOM 1233 C C . LEU A 1 151 ? -9.127 -8.907 5.344 1.00 97.38 151 LEU A C 1
ATOM 1235 O O . LEU A 1 151 ? -9.807 -8.113 5.996 1.00 97.38 151 LEU A O 1
ATOM 1239 N N . GLY A 1 152 ? -9.460 -10.197 5.244 1.00 97.75 152 GLY A N 1
ATOM 1240 C CA . GLY A 1 152 ? -10.587 -10.810 5.952 1.00 97.75 152 GLY A CA 1
ATOM 1241 C C . GLY A 1 152 ? -10.444 -10.748 7.476 1.00 97.75 152 GLY A C 1
ATOM 1242 O O . GLY A 1 152 ? -11.381 -10.338 8.165 1.00 97.75 152 GLY A O 1
ATOM 1243 N N . LEU A 1 153 ? -9.258 -11.073 7.999 1.00 96.88 153 LEU A N 1
ATOM 1244 C CA . LEU A 1 153 ? -8.943 -10.957 9.425 1.00 96.88 153 LEU A CA 1
ATOM 1245 C C . LEU A 1 153 ? -9.077 -9.509 9.903 1.00 96.88 153 LEU A C 1
ATOM 1247 O O . LEU A 1 153 ? -9.658 -9.259 10.958 1.00 96.88 153 LEU A O 1
ATOM 1251 N N . MET A 1 154 ? -8.601 -8.546 9.107 1.00 97.44 154 MET A N 1
ATOM 1252 C CA . MET A 1 154 ? -8.706 -7.132 9.463 1.00 97.44 154 MET A CA 1
ATOM 1253 C C . MET A 1 154 ? -10.165 -6.654 9.474 1.00 97.44 154 MET A C 1
ATOM 1255 O O . MET A 1 154 ? -10.581 -5.964 10.401 1.00 97.44 154 MET A O 1
ATOM 1259 N N . ARG A 1 155 ? -10.982 -7.080 8.501 1.00 97.81 155 ARG A N 1
ATOM 1260 C CA . ARG A 1 155 ? -12.433 -6.808 8.489 1.00 97.81 155 ARG A CA 1
ATOM 1261 C C . ARG A 1 155 ? -13.136 -7.345 9.722 1.00 97.81 155 ARG A C 1
ATOM 1263 O O . ARG A 1 155 ? -14.022 -6.686 10.254 1.00 97.81 155 ARG A O 1
ATOM 1270 N N . GLN A 1 156 ? -12.775 -8.551 10.150 1.00 97.12 156 GLN A N 1
ATOM 1271 C CA . GLN A 1 156 ? -13.339 -9.140 11.356 1.00 97.12 156 GLN A CA 1
ATOM 1272 C C . GLN A 1 156 ? -12.942 -8.335 12.595 1.00 97.12 156 GLN A C 1
ATOM 1274 O O . GLN A 1 156 ? -13.801 -8.066 13.428 1.00 97.12 156 GLN A O 1
ATOM 1279 N N . ALA A 1 157 ? -11.680 -7.914 12.678 1.00 96.00 157 ALA A N 1
ATOM 1280 C CA . ALA A 1 157 ? -11.147 -7.150 13.799 1.00 96.00 157 ALA A CA 1
ATOM 1281 C C . ALA A 1 157 ? -11.817 -5.780 13.997 1.00 96.00 157 ALA A C 1
ATOM 1283 O O . ALA A 1 157 ? -12.025 -5.373 15.135 1.00 96.00 157 ALA A O 1
ATOM 1284 N N . VAL A 1 158 ? -12.166 -5.074 12.916 1.00 95.31 158 VAL A N 1
ATOM 1285 C CA . VAL A 1 158 ? -12.755 -3.719 13.003 1.00 95.31 158 VAL A CA 1
ATOM 1286 C C . VAL A 1 158 ? -14.272 -3.681 12.836 1.00 95.31 158 VAL A C 1
ATOM 1288 O O . VAL A 1 158 ? -14.847 -2.597 12.811 1.00 95.31 158 VAL A O 1
ATOM 1291 N N . ARG A 1 159 ? -14.935 -4.840 12.716 1.00 94.62 159 ARG A N 1
ATOM 1292 C CA . ARG A 1 159 ? -16.374 -4.941 12.410 1.00 94.62 159 ARG A CA 1
ATOM 1293 C C . ARG A 1 159 ? -17.249 -4.104 13.341 1.00 94.62 159 ARG A C 1
ATOM 1295 O O . ARG A 1 159 ? -18.198 -3.479 12.877 1.00 94.62 159 ARG A O 1
ATOM 1302 N N . ASP A 1 160 ? -16.929 -4.120 14.629 1.00 91.56 160 ASP A N 1
ATOM 1303 C CA . ASP A 1 160 ? -17.742 -3.489 15.668 1.00 91.56 160 ASP A CA 1
ATOM 1304 C C . ASP A 1 160 ? -17.259 -2.071 16.016 1.00 91.56 160 ASP A C 1
ATOM 1306 O O . ASP A 1 160 ? -17.794 -1.449 16.932 1.00 91.56 160 ASP A O 1
ATOM 1310 N N . VAL A 1 161 ? -16.268 -1.534 15.286 1.00 91.62 161 VAL A N 1
ATOM 1311 C CA . VAL A 1 161 ? -15.751 -0.174 15.483 1.00 91.62 161 VAL A CA 1
ATOM 1312 C C . VAL A 1 161 ? -16.484 0.794 14.545 1.00 91.62 161 VAL A C 1
ATOM 1314 O O . VAL A 1 161 ? -16.278 0.753 13.327 1.00 91.62 161 VAL A O 1
ATOM 1317 N N . PRO A 1 162 ? -17.344 1.694 15.064 1.00 89.44 162 PRO A N 1
ATOM 1318 C CA . PRO A 1 162 ? -18.168 2.548 14.220 1.00 89.44 162 PRO A CA 1
ATOM 1319 C C . PRO A 1 162 ? -17.343 3.447 13.300 1.00 89.44 162 PRO A C 1
ATOM 1321 O O . PRO A 1 162 ? -16.423 4.142 13.727 1.00 89.44 162 PRO A O 1
ATOM 1324 N N . GLY A 1 163 ? -17.726 3.473 12.025 1.00 90.81 163 GLY A N 1
ATOM 1325 C CA . GLY A 1 163 ? -17.091 4.317 11.020 1.00 90.81 163 GLY A CA 1
ATOM 1326 C C . GLY A 1 163 ? -15.777 3.772 10.465 1.00 90.81 163 GLY A C 1
ATOM 1327 O O . GLY A 1 163 ? -15.192 4.478 9.649 1.00 90.81 163 GLY A O 1
ATOM 1328 N N . MET A 1 164 ? -15.328 2.573 10.863 1.00 95.12 164 MET A N 1
ATOM 1329 C CA . MET A 1 164 ? -14.201 1.870 10.241 1.00 95.12 164 MET A CA 1
ATOM 1330 C C . MET A 1 164 ? -14.657 0.899 9.154 1.00 95.12 164 MET A C 1
ATOM 1332 O O . MET A 1 164 ? -15.669 0.215 9.284 1.00 95.12 164 MET A O 1
ATOM 1336 N N . GLU A 1 165 ? -13.866 0.793 8.093 1.00 96.00 165 GLU A N 1
ATOM 1337 C CA . GLU A 1 165 ? -14.063 -0.191 7.033 1.00 96.00 165 GLU A CA 1
ATOM 1338 C C . GLU A 1 165 ? -12.742 -0.543 6.345 1.00 96.00 165 GLU A C 1
ATOM 1340 O O . GLU A 1 165 ? -11.841 0.287 6.219 1.00 96.00 165 GLU A O 1
ATOM 1345 N N . VAL A 1 166 ? -12.638 -1.780 5.863 1.00 97.69 166 VAL A N 1
ATOM 1346 C CA . VAL A 1 166 ? -11.511 -2.221 5.033 1.00 97.69 166 VAL A CA 1
ATOM 1347 C C . VAL A 1 166 ? -11.903 -2.143 3.565 1.00 97.69 166 VAL A C 1
ATOM 1349 O O . VAL A 1 166 ? -12.878 -2.772 3.142 1.00 97.69 166 VAL A O 1
ATOM 1352 N N . VAL A 1 167 ? -11.106 -1.414 2.791 1.00 96.38 167 VAL A N 1
ATOM 1353 C CA . VAL A 1 167 ? -11.307 -1.179 1.363 1.00 96.38 167 VAL A CA 1
ATOM 1354 C C . VAL A 1 167 ? -10.251 -1.933 0.554 1.00 96.38 167 VAL A C 1
ATOM 1356 O O . VAL A 1 167 ? -9.059 -1.847 0.856 1.00 96.38 167 VAL A O 1
ATOM 1359 N N . ASP A 1 168 ? -10.690 -2.647 -0.486 1.00 93.75 168 ASP A N 1
ATOM 1360 C CA . ASP A 1 168 ? -9.831 -3.381 -1.427 1.00 93.75 168 ASP A CA 1
ATOM 1361 C C . ASP A 1 168 ? -9.251 -2.433 -2.484 1.00 93.75 168 ASP A C 1
ATOM 1363 O O . ASP A 1 168 ? -9.610 -2.467 -3.659 1.00 93.75 168 ASP A O 1
ATOM 1367 N N . GLU A 1 169 ? -8.375 -1.538 -2.040 1.00 92.69 169 GLU A N 1
ATOM 1368 C CA . GLU A 1 169 ? -7.653 -0.598 -2.895 1.00 92.69 169 GLU A CA 1
ATOM 1369 C C . GLU A 1 169 ? -6.154 -0.900 -2.887 1.00 92.69 169 GLU A C 1
ATOM 1371 O O . GLU A 1 169 ? -5.605 -1.413 -1.909 1.00 92.69 169 GLU A O 1
ATOM 1376 N N . THR A 1 170 ? -5.480 -0.537 -3.975 1.00 94.12 170 THR A N 1
ATOM 1377 C CA . THR A 1 170 ? -4.024 -0.635 -4.099 1.00 94.12 170 THR A CA 1
ATOM 1378 C C . THR A 1 170 ? -3.429 0.707 -4.488 1.00 94.12 170 THR A C 1
ATOM 1380 O O . THR A 1 170 ? -3.997 1.417 -5.320 1.00 94.12 170 THR A O 1
ATOM 1383 N N . ALA A 1 171 ? -2.264 1.043 -3.940 1.00 95.62 171 ALA A N 1
ATOM 1384 C CA . ALA A 1 171 ? -1.541 2.253 -4.314 1.00 95.62 171 ALA A CA 1
ATOM 1385 C C . ALA A 1 171 ? -0.037 1.995 -4.397 1.00 95.62 171 ALA A C 1
ATOM 1387 O O . ALA A 1 171 ? 0.530 1.328 -3.540 1.00 95.62 171 ALA A O 1
ATOM 1388 N N . LEU A 1 172 ? 0.614 2.582 -5.398 1.00 97.31 172 LEU A N 1
ATOM 1389 C CA . LEU A 1 172 ? 2.068 2.653 -5.482 1.00 97.31 172 LEU A CA 1
ATOM 1390 C C . LEU A 1 172 ? 2.506 4.034 -4.987 1.00 97.31 172 LEU A C 1
ATOM 1392 O O . LEU A 1 172 ? 2.150 5.043 -5.597 1.00 97.31 172 LEU A O 1
ATOM 1396 N N . SER A 1 173 ? 3.236 4.092 -3.876 1.00 96.25 173 SER A N 1
ATOM 1397 C CA . SER A 1 173 ? 3.653 5.361 -3.271 1.00 96.25 173 SER A CA 1
ATOM 1398 C C . SER A 1 173 ? 4.897 5.184 -2.417 1.00 96.25 173 SER A C 1
ATOM 1400 O O . SER A 1 173 ? 5.213 4.078 -1.972 1.00 96.25 173 SER A O 1
ATOM 1402 N N . THR A 1 174 ? 5.578 6.295 -2.153 1.00 95.00 174 THR A N 1
ATOM 1403 C CA . THR A 1 174 ? 6.560 6.336 -1.080 1.00 95.00 174 THR A CA 1
ATOM 1404 C C . THR A 1 174 ? 5.864 6.347 0.280 1.00 95.00 174 THR A C 1
ATOM 1406 O O . THR A 1 174 ? 4.827 6.995 0.456 1.00 95.00 174 THR A O 1
ATOM 1409 N N . PHE A 1 175 ? 6.428 5.611 1.234 1.00 91.06 175 PHE A N 1
ATOM 1410 C CA . PHE A 1 175 ? 6.054 5.618 2.643 1.00 91.06 175 PHE A CA 1
ATOM 1411 C C . PHE A 1 175 ? 7.330 5.694 3.478 1.00 91.06 175 PHE A C 1
ATOM 1413 O O . PHE A 1 175 ? 8.321 5.032 3.177 1.00 91.06 175 PHE A O 1
ATOM 1420 N N . SER A 1 176 ? 7.297 6.508 4.527 1.00 79.81 176 SER A N 1
ATOM 1421 C CA . SER A 1 176 ? 8.375 6.613 5.503 1.00 79.81 176 SER A CA 1
ATOM 1422 C C . SER A 1 176 ? 7.799 6.336 6.882 1.00 79.81 176 SER A C 1
ATOM 1424 O O . SER A 1 176 ? 6.734 6.855 7.231 1.00 79.81 176 SER A O 1
ATOM 1426 N N . PHE A 1 177 ? 8.491 5.489 7.634 1.00 71.38 177 PHE A N 1
ATOM 1427 C CA . PHE A 1 177 ? 8.144 5.122 8.999 1.00 71.38 177 PHE A CA 1
ATOM 1428 C C . PHE A 1 177 ? 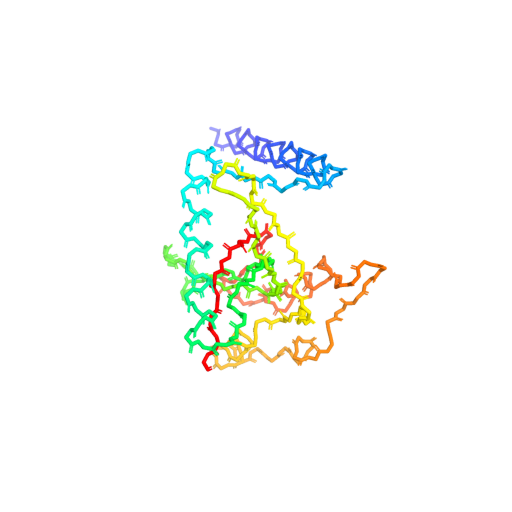9.267 5.665 9.882 1.00 71.38 177 PHE A C 1
ATOM 1430 O O . PHE A 1 177 ? 10.411 5.232 9.748 1.00 71.38 177 PHE A O 1
ATOM 1437 N N . ALA A 1 178 ? 8.942 6.681 10.683 1.00 54.66 178 ALA A N 1
ATOM 1438 C CA . ALA A 1 178 ? 9.845 7.303 11.651 1.00 54.66 178 ALA A CA 1
ATOM 1439 C C . ALA A 1 178 ? 9.849 6.545 12.982 1.00 54.66 178 ALA A C 1
ATOM 1441 O O . ALA A 1 178 ? 8.790 5.968 13.327 1.00 54.66 178 ALA A O 1
#

Foldseek 3Di:
DPPVVVVVVVVCVVVVVVVVVVVQVVLVVVVHGDDPDDPVVVLVVLVVQLVVQVVCCVVPVDGQKWKFWKKKKFDPDLPDPDIDIDGFKTFGWDWDDPDPPGDIHIDGDPDHIATDVVVQVCCCVVPVQHDVQRVDDADADPVGHPRVVSLVVVCVSCVPPRGIDMDGDIDIHGDDDD